Protein AF-A0A922NME7-F1 (afdb_monomer)

Structure (mmCIF, N/CA/C/O backbone):
data_AF-A0A922NME7-F1
#
_entry.id   AF-A0A922NME7-F1
#
loop_
_atom_site.group_PDB
_atom_site.id
_atom_site.type_symbol
_atom_site.label_atom_id
_atom_site.label_alt_id
_atom_site.label_comp_id
_atom_site.label_asym_id
_atom_site.label_entity_id
_atom_site.label_seq_id
_atom_site.pdbx_PDB_ins_code
_atom_site.Cartn_x
_atom_site.Cartn_y
_atom_site.Cartn_z
_atom_site.occupancy
_atom_site.B_iso_or_equiv
_atom_site.auth_seq_id
_atom_site.auth_comp_id
_atom_site.auth_asym_id
_atom_site.auth_atom_id
_atom_site.pdbx_PDB_model_num
ATOM 1 N N . MET A 1 1 ? 38.005 1.933 61.454 1.00 40.16 1 MET A N 1
ATOM 2 C CA . MET A 1 1 ? 37.029 1.776 62.561 1.00 40.16 1 MET A CA 1
ATOM 3 C C . MET A 1 1 ? 35.614 1.881 61.998 1.00 40.16 1 MET A C 1
ATOM 5 O O . MET A 1 1 ? 35.469 2.647 61.063 1.00 40.16 1 MET A O 1
ATOM 9 N N . ALA A 1 2 ? 34.645 1.148 62.576 1.00 47.38 2 ALA A N 1
ATOM 10 C CA . ALA A 1 2 ? 33.169 1.231 62.416 1.00 47.38 2 ALA A CA 1
ATOM 11 C C . ALA A 1 2 ? 32.563 1.194 60.972 1.00 47.38 2 ALA A C 1
ATOM 13 O O . ALA A 1 2 ? 33.069 1.829 60.065 1.00 47.38 2 ALA A O 1
ATOM 14 N N . ARG A 1 3 ? 31.537 0.398 60.600 1.00 42.88 3 ARG A N 1
ATOM 15 C CA . ARG A 1 3 ? 30.215 0.075 61.212 1.00 42.88 3 ARG A CA 1
ATOM 16 C C . ARG A 1 3 ? 29.302 1.329 61.285 1.00 42.88 3 ARG A C 1
ATOM 18 O O . ARG A 1 3 ? 29.765 2.349 61.754 1.00 42.88 3 ARG A O 1
ATOM 25 N N . THR A 1 4 ? 28.021 1.359 60.872 1.00 50.56 4 THR A N 1
ATOM 26 C CA . THR A 1 4 ? 27.056 0.288 60.507 1.00 50.56 4 THR A CA 1
ATOM 27 C C . THR A 1 4 ? 25.735 0.835 59.905 1.00 50.56 4 THR A C 1
ATOM 29 O O . THR A 1 4 ? 25.249 1.850 60.380 1.00 50.56 4 THR A O 1
ATOM 32 N N . LYS A 1 5 ? 25.081 0.015 59.055 1.00 55.97 5 LYS A N 1
ATOM 33 C CA . LYS A 1 5 ? 23.610 -0.209 58.885 1.00 55.97 5 LYS A CA 1
ATOM 34 C C . LYS A 1 5 ? 22.662 0.884 58.297 1.00 55.97 5 LYS A C 1
ATOM 36 O O . LYS A 1 5 ? 22.834 2.067 58.555 1.00 55.97 5 LYS A O 1
ATOM 41 N N . PRO A 1 6 ? 21.597 0.472 57.559 1.00 47.69 6 PRO A N 1
ATOM 42 C CA . PRO A 1 6 ? 20.582 1.362 56.970 1.00 47.69 6 PRO A CA 1
ATOM 43 C C . PRO A 1 6 ? 19.230 1.431 57.727 1.00 47.69 6 PRO A C 1
ATOM 45 O O . PRO A 1 6 ? 18.834 0.464 58.368 1.00 47.69 6 PRO A O 1
ATOM 48 N N . ARG A 1 7 ? 18.486 2.531 57.485 1.00 41.06 7 ARG A N 1
ATOM 49 C CA . ARG A 1 7 ? 17.020 2.774 57.646 1.00 41.06 7 ARG A CA 1
ATOM 50 C C . ARG A 1 7 ? 16.319 2.488 58.994 1.00 41.06 7 ARG A C 1
ATOM 52 O O . ARG A 1 7 ? 16.370 1.387 59.526 1.00 41.06 7 ARG A O 1
ATOM 59 N N . PRO A 1 8 ? 15.396 3.398 59.361 1.00 47.38 8 PRO A N 1
ATOM 60 C CA . PRO A 1 8 ? 14.041 2.979 59.743 1.00 47.38 8 PRO A CA 1
ATOM 61 C C . PRO A 1 8 ? 12.926 3.711 58.964 1.00 47.38 8 PRO A C 1
ATOM 63 O O . PRO A 1 8 ? 13.099 4.831 58.487 1.00 47.38 8 PRO A O 1
ATOM 66 N N . LYS A 1 9 ? 11.747 3.080 58.855 1.00 49.00 9 LYS A N 1
ATOM 67 C CA . LYS A 1 9 ? 10.482 3.763 58.514 1.00 49.00 9 LYS A CA 1
ATOM 68 C C . LYS A 1 9 ? 9.905 4.368 59.795 1.00 49.00 9 LYS A C 1
ATOM 70 O O . LYS A 1 9 ? 9.791 3.644 60.779 1.00 49.00 9 LYS A O 1
ATOM 75 N N . VAL A 1 10 ? 9.461 5.624 59.767 1.00 49.38 10 VAL A N 1
ATOM 76 C CA . VAL A 1 10 ? 8.717 6.220 60.889 1.00 49.38 10 VAL A CA 1
ATOM 77 C C . VAL A 1 10 ? 7.219 6.161 60.606 1.00 49.38 10 VAL A C 1
ATOM 79 O O . VAL A 1 10 ? 6.695 6.874 59.754 1.00 49.38 10 VAL A O 1
ATOM 82 N N . THR A 1 11 ? 6.526 5.299 61.343 1.00 42.66 11 THR A N 1
ATOM 83 C CA . THR A 1 11 ? 5.079 5.374 61.562 1.00 42.66 11 THR A CA 1
ATOM 84 C C . THR A 1 11 ? 4.813 6.307 62.743 1.00 42.66 11 THR A C 1
ATOM 86 O O . THR A 1 11 ? 5.339 6.059 63.825 1.00 42.66 11 THR A O 1
ATOM 89 N N . GLY A 1 12 ? 3.984 7.340 62.579 1.00 37.56 12 GLY A N 1
ATOM 90 C CA . GLY A 1 12 ? 3.642 8.272 63.662 1.00 37.56 12 GLY A CA 1
ATOM 91 C C . GLY A 1 12 ? 2.273 8.918 63.450 1.00 37.56 12 GLY A C 1
ATOM 92 O O . GLY A 1 12 ? 1.962 9.356 62.347 1.00 37.56 12 GLY A O 1
ATOM 93 N N . LYS A 1 13 ? 1.438 8.939 64.498 1.00 38.19 13 LYS A N 1
ATOM 94 C CA . LYS A 1 13 ? 0.031 9.376 64.461 1.00 38.19 13 LYS A CA 1
ATOM 95 C C . LYS A 1 13 ? -0.295 10.239 65.689 1.00 38.19 13 LYS A C 1
ATOM 97 O O . LYS A 1 13 ? -0.488 9.683 66.762 1.00 38.19 13 LYS A O 1
ATOM 102 N N . ALA A 1 14 ? -0.387 11.559 65.511 1.00 33.66 14 ALA A N 1
ATOM 103 C CA . ALA A 1 14 ? -1.029 12.577 66.371 1.00 33.66 14 ALA A CA 1
ATOM 104 C C . ALA A 1 14 ? -0.741 13.969 65.749 1.00 33.66 14 ALA A C 1
ATOM 106 O O . ALA A 1 14 ? 0.285 14.110 65.097 1.00 33.66 14 ALA A O 1
ATOM 107 N N . GLY A 1 15 ? -1.548 15.028 65.877 1.00 33.78 15 GLY A N 1
ATOM 108 C CA . GLY A 1 15 ? -2.831 15.195 66.574 1.00 33.78 15 GLY A CA 1
ATOM 109 C C . GLY A 1 15 ? -2.813 16.393 67.543 1.00 33.78 15 GLY A C 1
ATOM 110 O O . GLY A 1 15 ? -2.042 16.346 68.501 1.00 33.78 15 GLY A O 1
ATOM 111 N N . ARG A 1 16 ? -3.737 17.363 67.345 1.00 32.75 16 ARG A N 1
ATOM 112 C CA . ARG A 1 16 ? -3.881 18.726 67.958 1.00 32.75 16 ARG A CA 1
ATOM 113 C C . ARG A 1 16 ? -3.214 19.845 67.124 1.00 32.75 16 ARG A C 1
ATOM 115 O O . ARG A 1 16 ? -2.122 19.620 66.626 1.00 32.75 16 ARG A O 1
ATOM 122 N N . GLY A 1 17 ? -3.804 21.034 66.924 1.00 29.86 17 GLY A N 1
ATOM 123 C CA . GLY A 1 17 ? -5.124 21.577 67.318 1.00 29.86 17 GLY A CA 1
ATOM 124 C C . GLY A 1 17 ? -5.472 22.866 66.525 1.00 29.86 17 GLY A C 1
ATOM 125 O O . GLY A 1 17 ? -4.619 23.348 65.789 1.00 29.86 17 GLY A O 1
ATOM 126 N N . GLY A 1 18 ? -6.718 23.366 66.625 1.00 33.06 18 GLY A N 1
ATOM 127 C CA . GLY A 1 18 ? -7.234 24.559 65.903 1.00 33.06 18 GLY A CA 1
ATOM 128 C C . GLY A 1 18 ? -6.846 25.910 66.545 1.00 33.06 18 GLY A C 1
ATOM 129 O O . GLY A 1 18 ? -5.778 25.959 67.155 1.00 33.06 18 GLY A O 1
ATOM 130 N N . PRO A 1 19 ? -7.664 26.991 66.487 1.00 43.84 19 PRO A N 1
ATOM 131 C CA . PRO A 1 19 ? -9.121 27.076 66.240 1.00 43.84 19 PRO A CA 1
ATOM 132 C C . PRO A 1 19 ? -9.431 27.832 64.909 1.00 43.84 19 PRO A C 1
ATOM 134 O O . PRO A 1 19 ? -8.537 27.924 64.076 1.00 43.84 19 PRO A O 1
ATOM 137 N N . ASP A 1 20 ? -10.613 28.376 64.571 1.00 32.72 20 ASP A N 1
ATOM 138 C CA . ASP A 1 20 ? -11.989 28.331 65.127 1.00 32.72 20 ASP A CA 1
ATOM 139 C C . ASP A 1 20 ? -13.014 28.296 63.951 1.00 32.72 20 ASP A C 1
ATOM 141 O O . ASP A 1 20 ? -12.647 27.920 62.839 1.00 32.72 20 ASP A O 1
ATOM 145 N N . GLY A 1 21 ? -14.275 28.715 64.156 1.00 34.09 21 GLY A N 1
ATOM 146 C CA . GLY A 1 21 ? -15.257 28.984 63.097 1.00 34.09 21 GLY A CA 1
ATOM 147 C C . GLY A 1 21 ? -16.644 28.389 63.365 1.00 34.09 21 GLY A C 1
ATOM 148 O O . GLY A 1 21 ? -17.045 27.429 62.710 1.00 34.09 21 GLY A O 1
ATOM 149 N N . LYS A 1 22 ? -17.401 28.940 64.323 1.00 35.66 22 LYS A N 1
ATOM 150 C CA . LYS A 1 22 ? -18.755 28.454 64.666 1.00 35.66 22 LYS A CA 1
ATOM 151 C C . LYS A 1 22 ? -19.814 28.800 63.606 1.00 35.66 22 LYS A C 1
ATOM 153 O O . LYS A 1 22 ? -20.097 29.971 63.382 1.00 35.66 22 LYS A O 1
ATOM 158 N N . THR A 1 23 ? -20.527 27.790 63.106 1.00 33.41 23 THR A N 1
ATOM 159 C CA . THR A 1 23 ? -21.944 27.893 62.689 1.00 33.41 23 THR A CA 1
ATOM 160 C C . THR A 1 23 ? -22.711 26.666 63.205 1.00 33.41 23 THR A C 1
ATOM 162 O O . THR A 1 23 ? -22.115 25.621 63.465 1.00 33.41 23 THR A O 1
ATOM 165 N N . VAL A 1 24 ? -24.011 26.821 63.479 1.00 38.44 24 VAL A N 1
ATOM 166 C CA . VAL A 1 24 ? -24.811 25.917 64.336 1.00 38.44 24 VAL A CA 1
ATOM 167 C C . VAL A 1 24 ? -26.095 25.476 63.614 1.00 38.44 24 VAL A C 1
ATOM 169 O O . VAL A 1 24 ? -26.546 26.153 62.696 1.00 38.44 24 VAL A O 1
ATOM 172 N N . THR A 1 25 ? -26.707 24.385 64.102 1.00 33.75 25 THR A N 1
ATOM 173 C CA . THR A 1 25 ? -27.940 23.703 63.631 1.00 33.75 25 THR A CA 1
ATOM 174 C C . THR A 1 25 ? -27.737 22.790 62.407 1.00 33.75 25 THR A C 1
ATOM 176 O O . THR A 1 25 ? -27.075 23.164 61.451 1.00 33.75 25 THR A O 1
ATOM 179 N N . GLY A 1 26 ? -28.246 21.553 62.355 1.00 30.89 26 GLY A N 1
ATOM 180 C CA . GLY A 1 26 ? -28.879 20.703 63.376 1.00 30.89 26 GLY A CA 1
ATOM 181 C C . GLY A 1 26 ? -29.598 19.516 62.705 1.00 30.89 26 GLY A C 1
ATOM 182 O O . GLY A 1 26 ? -30.279 19.735 61.712 1.00 30.89 26 GLY A O 1
ATOM 183 N N . GLY A 1 27 ? -29.467 18.270 63.200 1.00 33.44 27 GLY A N 1
ATOM 184 C CA . GLY A 1 27 ? -30.278 17.141 62.681 1.00 33.44 27 GLY A CA 1
ATOM 185 C C . GLY A 1 27 ? -29.597 15.775 62.477 1.00 33.44 27 GLY A C 1
ATOM 186 O O . GLY A 1 27 ? -29.423 15.310 61.354 1.00 33.44 27 GLY A O 1
ATOM 187 N N . LYS A 1 28 ? -29.298 15.074 63.573 1.00 43.03 28 LYS A N 1
ATOM 188 C CA . LYS A 1 28 ? -29.200 13.599 63.699 1.00 43.03 28 LYS A CA 1
ATOM 189 C C . LYS A 1 28 ? -29.628 13.279 65.145 1.00 43.03 28 LYS A C 1
ATOM 191 O O . LYS A 1 28 ? -29.363 14.136 65.987 1.00 43.03 28 LYS A O 1
ATOM 19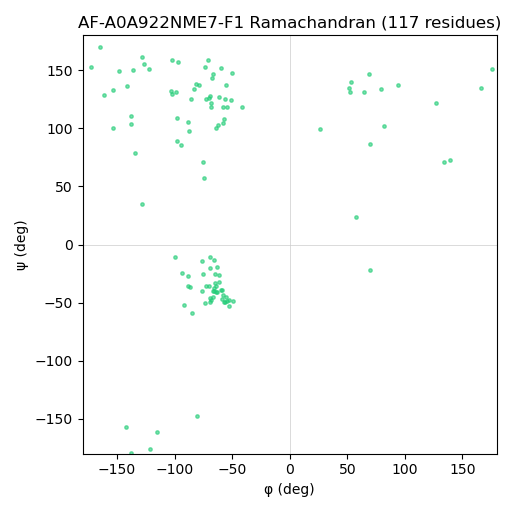6 N N . PRO A 1 29 ? -30.235 12.117 65.478 1.00 45.06 29 PRO A N 1
ATOM 197 C CA . PRO A 1 29 ? -30.079 10.816 64.810 1.00 45.06 29 PRO A CA 1
ATOM 198 C C . PRO A 1 29 ? -31.392 10.017 64.607 1.00 45.06 29 PRO A C 1
ATOM 200 O O . PRO A 1 29 ? -32.457 10.417 65.061 1.00 45.06 29 PRO A O 1
ATOM 203 N N . ALA A 1 30 ? -31.295 8.819 64.015 1.00 44.75 30 ALA A N 1
ATOM 204 C CA . ALA A 1 30 ? -32.258 7.735 64.247 1.00 44.75 30 ALA A CA 1
ATOM 205 C C . ALA A 1 30 ?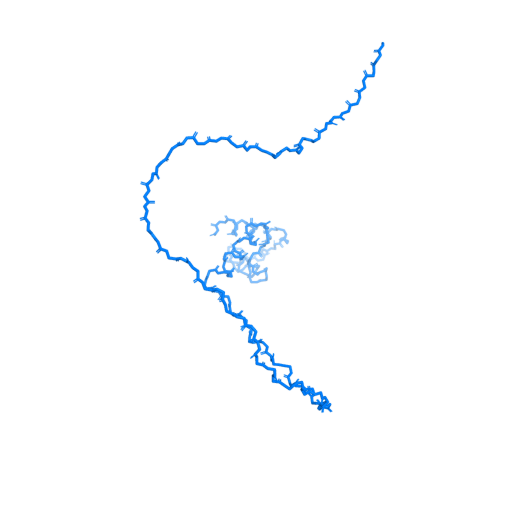 -31.606 6.360 64.006 1.00 44.75 30 ALA A C 1
ATOM 207 O O . ALA A 1 30 ? -31.471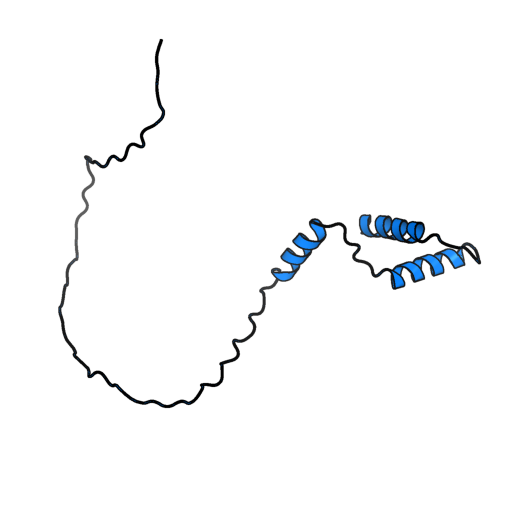 5.908 62.870 1.00 44.75 30 ALA A O 1
ATOM 208 N N . GLN A 1 31 ? -31.208 5.676 65.081 1.00 51.78 31 GLN A N 1
ATOM 209 C CA . GLN A 1 31 ? -31.090 4.217 65.056 1.00 51.78 31 GLN A CA 1
ATOM 210 C C . GLN A 1 31 ? -32.501 3.634 65.203 1.00 51.78 31 GLN A C 1
ATOM 212 O O . GLN A 1 31 ? -33.256 4.087 66.062 1.00 51.78 31 GLN A O 1
ATOM 217 N N . LYS A 1 32 ? -32.853 2.600 64.433 1.00 52.69 32 LYS A N 1
ATOM 218 C CA . LYS A 1 32 ? -33.985 1.731 64.782 1.00 52.69 32 LYS A CA 1
ATOM 219 C C . LYS A 1 32 ? -33.656 0.283 64.444 1.00 52.69 32 LYS A C 1
ATOM 221 O O . LYS A 1 32 ? -33.023 0.002 63.430 1.00 52.69 32 LYS A O 1
ATOM 226 N N . ALA A 1 33 ? -34.002 -0.607 65.364 1.00 44.78 33 ALA A N 1
ATOM 227 C CA . ALA A 1 33 ? -33.485 -1.965 65.412 1.00 44.78 33 ALA A CA 1
ATOM 228 C C . ALA A 1 33 ? -34.415 -2.997 64.752 1.00 44.78 33 ALA A C 1
ATOM 230 O O . ALA A 1 33 ? -35.623 -2.805 64.700 1.00 44.78 33 ALA A O 1
ATOM 231 N N . LEU A 1 34 ? -33.787 -4.107 64.352 1.00 43.78 34 LEU A N 1
ATOM 232 C CA . LEU A 1 34 ? -34.255 -5.500 64.407 1.00 43.78 34 LEU A CA 1
ATOM 233 C C . LEU A 1 34 ? -35.635 -5.921 63.846 1.00 43.78 34 LEU A C 1
ATOM 235 O O . LEU A 1 34 ? -36.694 -5.456 64.240 1.00 43.78 34 LEU A O 1
ATOM 239 N N . ALA A 1 35 ? -35.546 -7.036 63.108 1.00 48.28 35 ALA A N 1
ATOM 240 C CA . ALA A 1 35 ? -36.531 -8.112 62.955 1.00 48.28 35 ALA A CA 1
ATOM 241 C C . ALA A 1 35 ? -37.710 -7.949 61.970 1.00 48.28 35 ALA A C 1
ATOM 243 O O . ALA A 1 35 ? -38.807 -7.528 62.315 1.00 48.28 35 ALA A O 1
ATOM 244 N N . SER A 1 36 ? -37.551 -8.597 60.810 1.00 53.09 36 SER A N 1
ATOM 245 C CA . SER A 1 36 ? -38.613 -9.430 60.226 1.00 53.09 36 SER A CA 1
ATOM 246 C C . SER A 1 36 ? -38.010 -10.730 59.674 1.00 53.09 36 SER A C 1
ATOM 248 O O . SER A 1 36 ? -37.239 -10.730 58.714 1.00 53.09 36 SER A O 1
ATOM 250 N N . LYS A 1 37 ? -38.317 -11.853 60.333 1.00 50.00 37 LYS A N 1
ATOM 251 C CA . LYS A 1 37 ? -37.693 -13.174 60.145 1.00 50.00 37 LYS A CA 1
ATOM 252 C C . LYS A 1 37 ? -38.510 -14.021 59.156 1.00 50.00 37 LYS A C 1
ATOM 254 O O . LYS A 1 37 ? -39.343 -14.819 59.573 1.00 50.00 37 LYS A O 1
ATOM 259 N N . ALA A 1 38 ? -38.273 -13.870 57.852 1.00 52.03 38 ALA A N 1
ATOM 260 C CA . ALA A 1 38 ? -39.015 -14.586 56.804 1.00 52.03 38 ALA A CA 1
ATOM 261 C C . ALA A 1 38 ? -38.274 -15.839 56.280 1.00 52.03 38 ALA A C 1
ATOM 263 O O . ALA A 1 38 ? -37.500 -15.792 55.331 1.00 52.03 38 ALA A O 1
ATOM 264 N N . ARG A 1 39 ? -38.536 -16.968 56.952 1.00 50.09 39 ARG A N 1
ATOM 265 C CA . ARG A 1 39 ? -38.459 -18.374 56.495 1.00 50.09 39 ARG A CA 1
ATOM 266 C C . ARG A 1 39 ? -37.487 -18.739 55.346 1.00 50.09 39 ARG A C 1
ATOM 268 O O . ARG A 1 39 ? -37.830 -18.734 54.168 1.00 50.09 39 ARG A O 1
ATOM 275 N N . ARG A 1 40 ? -36.326 -19.266 55.753 1.00 50.53 40 ARG A N 1
ATOM 276 C CA . ARG A 1 40 ? -35.428 -20.151 54.983 1.00 50.53 40 ARG A CA 1
ATOM 277 C C . ARG A 1 40 ? -36.222 -21.214 54.194 1.00 50.53 40 ARG A C 1
ATOM 279 O O . ARG A 1 40 ? -36.856 -22.063 54.815 1.00 50.53 40 ARG A O 1
ATOM 286 N N . GLN A 1 41 ? -36.125 -21.218 52.862 1.00 49.03 41 GLN A N 1
ATOM 287 C CA . GLN A 1 41 ? -36.481 -22.378 52.031 1.00 49.03 41 GLN A CA 1
ATOM 288 C C . GLN A 1 41 ? -35.207 -23.108 51.588 1.00 49.03 41 GLN A C 1
ATOM 290 O O . GLN A 1 41 ? -34.262 -22.492 51.100 1.00 49.03 41 GLN A O 1
ATOM 295 N N . VAL A 1 42 ? -35.181 -24.425 51.787 1.00 49.12 42 VAL A N 1
ATOM 296 C CA . VAL A 1 42 ? -34.116 -25.342 51.352 1.00 49.12 42 VAL A CA 1
ATOM 297 C C . VAL A 1 42 ? -34.756 -26.401 50.456 1.00 49.12 42 VAL A C 1
ATOM 299 O O . VAL A 1 42 ? -35.912 -26.750 50.663 1.00 49.12 42 VAL A O 1
ATOM 302 N N . ALA A 1 43 ? -33.968 -26.935 49.519 1.00 46.22 43 ALA A N 1
ATOM 303 C CA . ALA A 1 43 ? -34.271 -28.092 48.673 1.00 46.22 43 ALA A CA 1
ATOM 304 C C . ALA A 1 43 ? -35.355 -27.901 47.591 1.00 46.22 43 ALA A C 1
ATOM 306 O O . ALA A 1 43 ? -36.498 -28.318 47.717 1.00 46.22 43 ALA A O 1
ATOM 307 N N . GLY A 1 44 ? -34.903 -27.409 46.434 1.00 44.28 44 GLY A N 1
ATOM 308 C CA . GLY A 1 44 ? -35.529 -27.659 45.135 1.00 44.28 44 GLY A CA 1
ATOM 309 C C . GLY A 1 44 ? -34.452 -28.021 44.112 1.00 44.28 44 GLY A C 1
ATOM 310 O O . GLY A 1 44 ? -34.016 -27.163 43.348 1.00 44.28 44 GLY A O 1
ATOM 311 N N . LYS A 1 45 ? -33.961 -29.271 44.122 1.00 53.91 45 LYS A N 1
ATOM 312 C CA . LYS A 1 45 ? -32.888 -29.743 43.220 1.00 53.91 45 LYS A CA 1
ATOM 313 C C . LYS A 1 45 ? -33.427 -29.964 41.799 1.00 53.91 45 LYS A C 1
ATOM 315 O O . LYS A 1 45 ? -33.547 -31.090 41.333 1.00 53.91 45 LYS A O 1
ATOM 320 N N . SER A 1 46 ? -33.739 -28.874 41.101 1.00 49.50 46 SER A N 1
ATOM 321 C CA . SER A 1 46 ? -34.051 -28.890 39.671 1.00 49.50 46 SER A CA 1
ATOM 322 C C . SER A 1 46 ? -32.763 -28.748 38.865 1.00 49.50 46 SER A C 1
ATOM 324 O O . SER A 1 46 ? -32.262 -27.645 38.645 1.00 49.50 46 SER A O 1
ATOM 326 N N . THR A 1 47 ? -32.213 -29.870 38.400 1.00 55.84 47 THR A N 1
ATOM 327 C CA . THR A 1 47 ? -31.103 -29.899 37.435 1.00 55.84 47 THR A CA 1
ATOM 328 C C . THR A 1 47 ? -31.582 -29.547 36.026 1.00 55.84 47 THR A C 1
ATOM 330 O O . THR A 1 47 ? -31.385 -30.302 35.076 1.00 55.84 47 THR A O 1
ATOM 333 N N . ARG A 1 48 ? -32.194 -28.371 35.861 1.00 56.69 48 ARG A N 1
ATOM 334 C CA . ARG A 1 48 ? -32.309 -27.731 34.551 1.00 56.69 48 ARG A CA 1
ATOM 335 C C . ARG A 1 48 ? -31.064 -26.876 34.369 1.00 56.69 48 ARG A C 1
ATOM 337 O O . ARG A 1 48 ? -30.944 -25.821 34.987 1.00 56.69 48 ARG A O 1
ATOM 344 N N . LYS A 1 49 ? -30.126 -27.335 33.530 1.00 61.28 49 LYS A N 1
ATOM 345 C CA . LYS A 1 49 ? -29.065 -26.461 33.010 1.00 61.28 49 LYS A CA 1
ATOM 346 C C . LYS A 1 49 ? -29.772 -25.312 32.295 1.00 61.28 49 LYS A C 1
ATOM 348 O O . LYS A 1 49 ? -30.327 -25.519 31.219 1.00 61.28 49 LYS A O 1
ATOM 353 N N . ALA A 1 50 ? -29.805 -24.135 32.916 1.00 66.12 50 ALA A N 1
ATOM 354 C CA . ALA A 1 50 ? -30.330 -22.947 32.264 1.00 66.12 50 ALA A CA 1
ATOM 355 C C . ALA A 1 50 ? -29.559 -22.746 30.947 1.00 66.12 50 ALA A C 1
ATOM 357 O O . ALA A 1 50 ? -28.333 -22.918 30.951 1.00 66.12 50 ALA A O 1
ATOM 358 N N . PRO A 1 51 ? -30.229 -22.411 29.829 1.00 65.06 51 PRO A N 1
ATOM 359 C CA . PRO A 1 51 ? -29.520 -22.089 28.601 1.00 65.06 51 PRO A CA 1
ATOM 360 C C . PRO A 1 51 ? -28.545 -20.955 28.912 1.00 65.06 51 PRO A C 1
ATOM 362 O O . PRO A 1 51 ? -28.939 -19.927 29.469 1.00 65.06 51 PRO A O 1
ATOM 365 N N . VAL A 1 52 ? -27.260 -21.161 28.610 1.00 68.56 52 VAL A N 1
ATOM 366 C CA . VAL A 1 52 ? -26.221 -20.162 28.875 1.00 68.56 52 VAL A CA 1
ATOM 367 C C . VAL A 1 52 ? -26.560 -18.934 28.043 1.00 68.56 52 VAL A C 1
ATOM 369 O O . VAL A 1 52 ? -26.364 -18.930 26.829 1.00 68.56 52 VAL A O 1
ATOM 372 N N . ALA A 1 53 ? -27.112 -17.910 28.696 1.00 71.69 53 ALA A N 1
ATOM 373 C CA . ALA A 1 53 ? -27.565 -16.700 28.035 1.00 71.69 53 ALA A CA 1
ATOM 374 C C . ALA A 1 53 ? -26.389 -16.080 27.275 1.00 71.69 53 ALA A C 1
ATOM 376 O O . ALA A 1 53 ? -25.441 -15.566 27.879 1.00 71.69 53 ALA A O 1
ATOM 377 N N . VAL A 1 54 ? -26.436 -16.168 25.942 1.00 75.12 54 VAL A N 1
ATOM 378 C CA . VAL A 1 54 ? -25.363 -15.704 25.063 1.00 75.12 54 VAL A CA 1
ATOM 379 C C . VAL A 1 54 ? -25.246 -14.194 25.234 1.00 75.12 54 VAL A C 1
ATOM 381 O O . VAL A 1 54 ? -26.053 -13.425 24.708 1.00 75.12 54 VAL A O 1
ATOM 384 N N . LYS A 1 55 ? -24.255 -13.760 26.022 1.00 80.62 55 LYS A N 1
ATOM 385 C CA . LYS A 1 55 ? -24.018 -12.342 26.311 1.00 80.62 55 LYS A CA 1
ATOM 386 C C . LYS A 1 55 ? -23.873 -11.597 24.985 1.00 80.62 55 LYS A C 1
ATOM 388 O O . LYS A 1 55 ? -22.961 -11.890 24.210 1.00 80.62 55 LYS A O 1
ATOM 393 N N . LYS A 1 56 ? -24.771 -10.636 24.724 1.00 83.94 56 LYS A N 1
ATOM 394 C CA . LYS A 1 56 ? -24.750 -9.817 23.501 1.00 83.94 56 LYS A CA 1
ATOM 395 C C . LYS A 1 56 ? -23.343 -9.239 23.311 1.00 83.94 56 LYS A C 1
ATOM 397 O O . LYS A 1 56 ? -22.825 -8.573 24.208 1.00 83.94 56 LYS A O 1
ATOM 402 N N . LYS A 1 57 ? -22.724 -9.493 22.151 1.00 89.00 57 LYS A N 1
ATOM 403 C CA . LYS A 1 57 ? -21.385 -8.977 21.825 1.00 89.00 57 LYS A CA 1
ATOM 404 C C . LYS A 1 57 ? -21.407 -7.447 21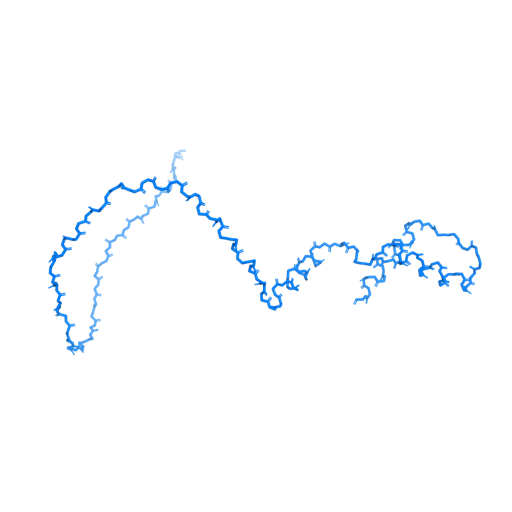.918 1.00 89.00 57 LYS A C 1
ATOM 406 O O . LYS A 1 57 ? -22.160 -6.792 21.197 1.00 89.00 57 LYS A O 1
ATOM 411 N N . ARG A 1 58 ? -20.604 -6.872 22.820 1.00 90.94 58 ARG A N 1
ATOM 412 C CA . ARG A 1 58 ? -20.549 -5.417 23.027 1.00 90.94 58 ARG A CA 1
ATOM 413 C C . ARG A 1 58 ? -19.929 -4.749 21.799 1.00 90.94 58 ARG A C 1
ATOM 415 O O . ARG A 1 58 ? -18.763 -4.994 21.499 1.00 90.94 58 ARG A O 1
ATOM 422 N N . LYS A 1 59 ? -20.685 -3.879 21.124 1.00 95.06 59 LYS A N 1
ATOM 423 C CA . LYS A 1 59 ? -20.161 -3.025 20.047 1.00 95.06 59 LYS A CA 1
ATOM 424 C C . LYS A 1 59 ? -19.178 -1.996 20.627 1.00 95.06 59 LYS A C 1
ATOM 426 O O . LYS A 1 59 ? -19.380 -1.501 21.737 1.00 95.06 59 LYS A O 1
ATOM 431 N N . PHE A 1 60 ? -18.111 -1.684 19.895 1.00 95.75 60 PHE A N 1
ATOM 432 C CA . PHE A 1 60 ? -17.225 -0.568 20.238 1.00 95.75 60 PHE A CA 1
ATOM 433 C C . PHE A 1 60 ? -17.912 0.771 19.919 1.00 95.75 60 PHE A C 1
ATOM 435 O O . PHE A 1 60 ? -18.763 0.831 19.034 1.00 95.75 60 PHE A O 1
ATOM 442 N N . LYS A 1 61 ? -17.547 1.842 20.637 1.00 96.56 61 LYS A N 1
ATOM 443 C CA . LYS A 1 61 ? -17.969 3.206 20.278 1.00 96.56 61 LYS A CA 1
ATOM 444 C C . LYS A 1 61 ? -17.230 3.658 19.008 1.00 96.56 61 LYS A C 1
ATOM 446 O O . LYS A 1 61 ? -16.151 3.136 18.708 1.00 96.56 61 LYS A O 1
ATOM 451 N N . ALA A 1 62 ? -17.774 4.651 18.303 1.00 97.25 62 ALA A N 1
ATOM 452 C CA . ALA A 1 62 ? -17.074 5.320 17.203 1.00 97.25 62 ALA A CA 1
ATOM 453 C C . ALA A 1 62 ? -15.661 5.773 17.636 1.00 97.25 62 ALA A C 1
ATOM 455 O O . ALA A 1 62 ? -15.411 6.014 18.820 1.00 97.25 62 ALA A O 1
ATOM 456 N N . GLY A 1 63 ? -14.704 5.777 16.704 1.00 97.25 63 GLY A N 1
ATOM 457 C CA . GLY A 1 63 ? -13.287 6.077 16.968 1.00 97.25 63 GLY A CA 1
ATOM 458 C C . GLY A 1 63 ? -12.508 5.029 17.788 1.00 97.25 63 GLY A C 1
ATOM 459 O O . GLY A 1 63 ? -11.294 4.943 17.661 1.00 97.25 63 GLY A O 1
ATOM 460 N N . THR A 1 64 ? -13.158 4.162 18.578 1.00 97.62 64 THR A N 1
ATOM 461 C CA . THR A 1 64 ? -12.474 3.197 19.480 1.00 97.62 64 THR A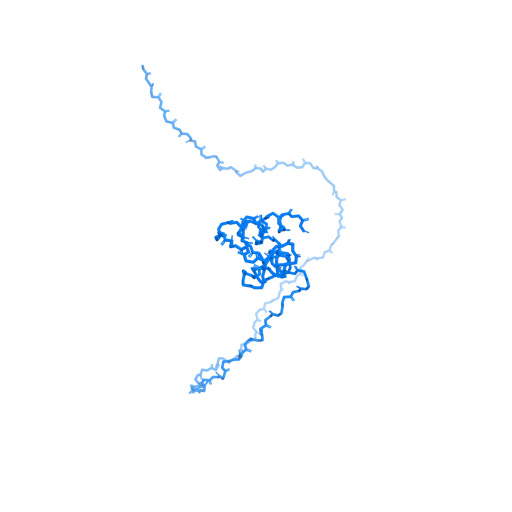 CA 1
ATOM 462 C C . THR A 1 64 ? -11.723 2.076 18.738 1.00 97.62 64 THR A C 1
ATOM 464 O O . THR A 1 64 ? -10.861 1.401 19.314 1.00 97.62 64 THR A O 1
ATOM 467 N N . VAL A 1 65 ? -12.078 1.833 17.475 1.00 97.50 65 VAL A N 1
ATOM 468 C CA . VAL A 1 65 ? -11.372 0.899 16.583 1.00 97.50 65 VAL A CA 1
ATOM 469 C C . VAL A 1 65 ? -10.293 1.651 15.797 1.00 97.50 65 VAL A C 1
ATOM 471 O O . VAL A 1 65 ? -9.124 1.316 15.948 1.00 97.50 65 VAL A O 1
ATOM 474 N N . ALA A 1 66 ? -10.645 2.759 15.133 1.00 97.88 66 ALA A N 1
ATOM 475 C CA . ALA A 1 66 ? -9.700 3.605 14.395 1.00 97.88 66 ALA A CA 1
ATOM 476 C C . ALA A 1 66 ? -8.488 4.059 15.237 1.00 97.88 66 ALA A C 1
ATOM 478 O O . ALA A 1 66 ? -7.348 3.863 14.835 1.00 97.88 66 ALA A O 1
ATOM 479 N N . LEU A 1 67 ? -8.690 4.560 16.464 1.00 98.06 67 LEU A N 1
ATOM 480 C CA . LEU A 1 67 ? -7.589 4.950 17.366 1.00 98.06 67 LEU A CA 1
ATOM 481 C C . LEU A 1 67 ? -6.681 3.778 17.779 1.00 98.06 67 LEU A C 1
ATOM 483 O O . LEU A 1 67 ? -5.567 3.996 18.252 1.00 98.06 67 LEU A O 1
ATOM 487 N N . ARG A 1 68 ? -7.151 2.534 17.651 1.00 97.06 68 ARG A N 1
ATOM 488 C CA . ARG A 1 68 ? -6.366 1.322 17.922 1.00 97.06 68 ARG A CA 1
ATOM 489 C C . ARG A 1 68 ? -5.568 0.893 16.698 1.00 97.06 68 ARG A C 1
ATOM 491 O O . ARG A 1 68 ? -4.443 0.436 16.861 1.00 97.06 68 ARG A O 1
ATOM 498 N N . GLU A 1 69 ? -6.147 1.056 15.513 1.00 96.75 69 GLU A N 1
ATOM 499 C CA . GLU A 1 69 ? -5.517 0.795 14.217 1.00 96.75 69 GLU A CA 1
ATOM 500 C C . GLU A 1 69 ? -4.423 1.825 13.923 1.00 96.75 69 GLU A C 1
ATOM 502 O O . GLU A 1 69 ? -3.294 1.427 13.668 1.00 96.75 69 GLU A O 1
ATOM 507 N N . ILE A 1 70 ? -4.684 3.122 14.128 1.00 97.00 70 ILE A N 1
ATOM 508 C CA . ILE A 1 70 ? -3.666 4.190 14.069 1.00 97.00 70 ILE A CA 1
ATOM 509 C C . ILE A 1 70 ? -2.481 3.840 14.984 1.00 97.00 70 ILE A C 1
ATOM 511 O O . ILE A 1 70 ? -1.345 3.732 14.531 1.00 97.00 70 ILE A O 1
ATOM 515 N N . LYS A 1 71 ? -2.751 3.531 16.261 1.00 97.25 71 LYS A N 1
ATOM 516 C CA . LYS A 1 71 ? -1.721 3.100 17.225 1.00 97.25 71 LYS A CA 1
ATOM 517 C C . LYS A 1 71 ? -1.081 1.747 16.904 1.00 97.25 71 LYS A C 1
ATOM 519 O O . LYS A 1 71 ? -0.120 1.384 17.579 1.00 97.25 71 LYS A O 1
ATOM 524 N N . ARG A 1 72 ? -1.627 0.940 15.993 1.00 95.88 72 ARG A N 1
ATOM 525 C CA . ARG A 1 72 ? -0.992 -0.297 15.516 1.00 95.88 72 ARG A CA 1
ATOM 526 C C . ARG A 1 72 ? -0.030 0.054 14.389 1.00 95.88 72 ARG A C 1
ATOM 528 O O . ARG A 1 72 ? 1.159 -0.198 14.545 1.00 95.88 72 ARG A O 1
ATOM 535 N N . TYR A 1 73 ? -0.535 0.667 13.323 1.00 95.62 73 TYR A N 1
ATOM 536 C CA . TYR A 1 73 ? 0.244 0.948 12.121 1.00 95.62 73 TYR A CA 1
ATOM 537 C C . TYR A 1 73 ? 1.391 1.930 12.393 1.00 95.62 73 TYR A C 1
ATOM 539 O O . TYR A 1 73 ? 2.493 1.691 11.930 1.00 95.62 73 TYR A O 1
ATOM 547 N N . GLN A 1 74 ? 1.212 2.921 13.276 1.00 95.75 74 GLN A N 1
ATOM 548 C CA . GLN A 1 74 ? 2.297 3.826 13.702 1.00 95.75 74 GLN A CA 1
ATOM 549 C C . GLN A 1 74 ? 3.390 3.176 14.576 1.00 95.75 74 GLN A C 1
ATOM 551 O O . GLN A 1 74 ? 4.397 3.818 14.860 1.00 95.75 74 GLN A O 1
ATOM 556 N N . ARG A 1 75 ? 3.197 1.945 15.072 1.00 96.31 75 ARG A N 1
ATOM 557 C CA . ARG A 1 75 ? 4.211 1.217 15.868 1.00 96.31 75 ARG A CA 1
ATOM 558 C C . ARG A 1 75 ? 4.999 0.191 15.057 1.00 96.31 75 ARG A C 1
ATOM 560 O O . ARG A 1 75 ? 5.961 -0.361 15.583 1.00 96.31 75 ARG A O 1
ATOM 567 N N . GLY A 1 76 ? 4.569 -0.099 13.835 1.00 92.25 76 GLY A N 1
ATOM 568 C CA . GLY A 1 76 ? 5.255 -0.998 12.916 1.00 92.25 76 GLY A CA 1
ATOM 569 C C . GLY A 1 76 ? 5.615 -0.283 11.620 1.00 92.25 76 GLY A C 1
ATOM 570 O O . GLY A 1 76 ? 5.369 0.905 11.459 1.00 92.25 76 GLY A O 1
ATOM 571 N N . PHE A 1 77 ? 6.174 -1.046 10.692 1.00 91.56 77 PHE A N 1
ATOM 572 C CA . PHE A 1 77 ? 6.431 -0.644 9.308 1.00 91.56 77 PHE A CA 1
ATOM 573 C C . PHE A 1 77 ? 5.851 -1.705 8.351 1.00 91.56 77 PHE A C 1
ATOM 575 O O . PHE A 1 77 ? 6.434 -2.046 7.327 1.00 91.56 77 PHE A O 1
ATOM 582 N N . GLU A 1 78 ? 4.718 -2.309 8.737 1.00 94.31 78 GLU A N 1
ATOM 583 C CA . GLU A 1 78 ? 4.035 -3.298 7.900 1.00 94.31 78 GLU A CA 1
ATOM 584 C C . GLU A 1 78 ? 3.404 -2.607 6.686 1.00 94.31 78 GLU A C 1
ATOM 586 O O . GLU A 1 78 ? 2.646 -1.652 6.840 1.00 94.31 78 GLU A O 1
ATOM 591 N N . LEU A 1 79 ? 3.722 -3.096 5.485 1.00 95.19 79 LEU A N 1
ATOM 592 C CA . LEU A 1 79 ? 3.191 -2.544 4.241 1.00 95.19 79 LEU A CA 1
ATOM 593 C C . LEU A 1 79 ? 1.695 -2.845 4.116 1.00 95.19 79 LEU A C 1
ATOM 595 O O . LEU A 1 79 ? 1.258 -3.995 4.240 1.00 95.19 79 LEU A O 1
ATOM 599 N N . LEU A 1 80 ? 0.920 -1.796 3.870 1.00 95.94 80 LEU A N 1
ATOM 600 C CA . LEU A 1 80 ? -0.536 -1.782 3.886 1.00 95.94 80 LEU A CA 1
ATOM 601 C C . LEU A 1 80 ? -1.126 -2.144 2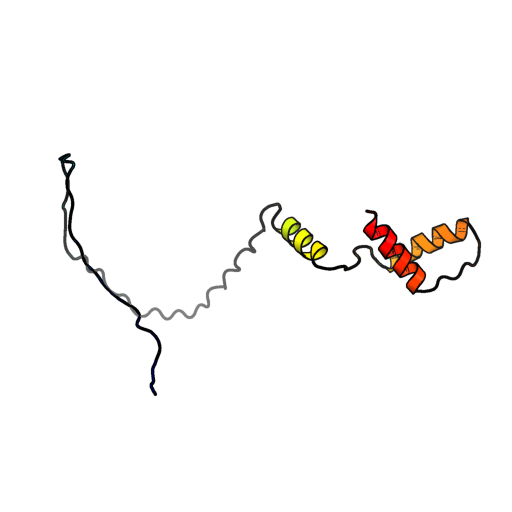.516 1.00 95.94 80 LEU A C 1
ATOM 603 O O . LEU A 1 80 ? -2.229 -2.698 2.447 1.00 95.94 80 LEU A O 1
ATOM 607 N N . LEU A 1 81 ? -0.405 -1.890 1.415 1.00 96.25 81 LEU A N 1
ATOM 608 C CA . LEU A 1 81 ? -0.856 -2.257 0.073 1.00 96.25 81 LEU A CA 1
ATOM 609 C C . LEU A 1 81 ? -0.577 -3.736 -0.233 1.00 96.25 81 LEU A C 1
ATOM 611 O O . LEU A 1 81 ? 0.479 -4.312 0.046 1.00 96.25 81 LEU A O 1
ATOM 615 N N . ARG A 1 82 ? -1.552 -4.388 -0.873 1.00 97.56 82 ARG A N 1
ATOM 616 C CA . ARG A 1 82 ? -1.464 -5.813 -1.218 1.00 97.56 82 ARG A CA 1
ATOM 617 C C . ARG A 1 82 ? -0.399 -6.027 -2.304 1.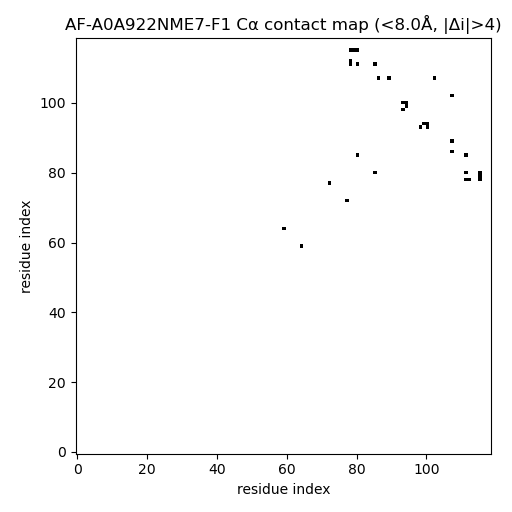00 97.56 82 ARG A C 1
ATOM 619 O O . ARG A 1 82 ? -0.543 -5.531 -3.421 1.00 97.56 82 ARG A O 1
ATOM 626 N N . LYS A 1 83 ? 0.608 -6.857 -1.999 1.00 96.31 83 LYS A N 1
ATOM 627 C CA . LYS A 1 83 ? 1.777 -7.137 -2.859 1.00 96.31 83 LYS A CA 1
ATOM 628 C C . LYS A 1 83 ? 1.444 -7.489 -4.316 1.00 96.31 83 LYS A C 1
ATOM 630 O O . LYS A 1 83 ? 2.044 -6.932 -5.230 1.00 96.31 83 LYS A O 1
ATOM 635 N N . LEU A 1 84 ? 0.502 -8.409 -4.551 1.00 96.62 84 LEU A N 1
ATOM 636 C CA . LEU A 1 84 ? 0.192 -8.881 -5.908 1.00 96.62 84 LEU A CA 1
ATOM 637 C C . LEU A 1 84 ? -0.500 -7.806 -6.780 1.00 96.62 84 LEU A C 1
ATOM 639 O O . LEU A 1 84 ? -0.017 -7.586 -7.888 1.00 96.62 84 LEU A O 1
ATOM 643 N N . PRO A 1 85 ? -1.564 -7.108 -6.326 1.00 97.81 85 PRO A N 1
ATOM 644 C CA . PRO A 1 85 ? -2.105 -5.949 -7.041 1.00 97.81 85 PRO A CA 1
ATOM 645 C C . PRO A 1 85 ? -1.063 -4.864 -7.335 1.00 97.81 85 PRO A C 1
ATOM 647 O O . PRO A 1 85 ? -0.936 -4.465 -8.488 1.00 97.81 85 PRO A O 1
ATOM 650 N N . PHE A 1 86 ? -0.262 -4.457 -6.342 1.00 98.12 86 PHE A N 1
ATOM 651 C CA . PHE A 1 86 ? 0.781 -3.442 -6.538 1.00 98.12 86 PHE A CA 1
ATOM 652 C C . PHE A 1 86 ? 1.803 -3.872 -7.604 1.00 98.12 86 PHE A C 1
ATOM 654 O O . PHE A 1 86 ? 2.077 -3.139 -8.552 1.00 98.12 86 PHE A O 1
ATOM 661 N N . SER A 1 87 ? 2.286 -5.118 -7.529 1.00 97.12 87 SER A N 1
ATOM 662 C CA . SER A 1 87 ? 3.202 -5.676 -8.530 1.00 97.12 87 SER A CA 1
ATOM 663 C C . SER A 1 87 ? 2.612 -5.739 -9.944 1.00 97.12 87 SER A C 1
ATOM 665 O O . SER A 1 87 ? 3.399 -5.776 -10.891 1.00 97.12 87 SER A O 1
ATOM 667 N N . ARG A 1 88 ? 1.286 -5.823 -10.113 1.00 96.94 88 ARG A N 1
ATOM 668 C CA . ARG A 1 88 ? 0.649 -5.785 -11.439 1.00 96.94 88 ARG A CA 1
ATOM 669 C C . ARG A 1 88 ? 0.686 -4.370 -12.006 1.00 96.94 88 ARG A C 1
ATOM 671 O O . ARG A 1 88 ? 1.216 -4.204 -13.096 1.00 96.94 88 ARG A O 1
ATOM 678 N N . VAL A 1 89 ? 0.257 -3.376 -11.225 1.00 96.88 89 VAL A N 1
ATOM 679 C CA . VAL A 1 89 ? 0.252 -1.957 -11.629 1.00 96.88 89 VAL A CA 1
ATOM 680 C C . VAL A 1 89 ? 1.657 -1.473 -12.008 1.00 96.88 89 VAL A C 1
ATOM 682 O O . VAL A 1 89 ? 1.829 -0.859 -13.054 1.00 96.88 89 VAL A O 1
ATOM 685 N N . VAL A 1 90 ? 2.692 -1.822 -11.229 1.00 96.62 90 VAL A N 1
ATOM 686 C CA . VAL A 1 90 ? 4.092 -1.474 -11.561 1.00 96.62 90 VAL A CA 1
ATOM 687 C C . VAL A 1 90 ? 4.523 -2.042 -12.921 1.00 96.62 90 VAL A C 1
ATOM 689 O O . VAL A 1 90 ? 5.231 -1.378 -13.676 1.00 96.62 90 VAL A O 1
ATOM 692 N N . ARG A 1 91 ? 4.106 -3.271 -13.253 1.00 95.62 91 ARG A N 1
ATOM 693 C CA . ARG A 1 91 ? 4.467 -3.935 -14.517 1.00 95.62 91 ARG A CA 1
ATOM 694 C C . ARG A 1 91 ? 3.678 -3.384 -15.701 1.00 95.62 91 ARG A C 1
ATOM 696 O O . ARG A 1 91 ? 4.268 -3.186 -16.754 1.00 95.62 91 ARG A O 1
ATOM 703 N N . GLU A 1 92 ? 2.394 -3.110 -15.502 1.00 95.56 92 GLU A N 1
ATOM 704 C CA . GLU A 1 92 ? 1.510 -2.457 -16.471 1.00 95.56 92 GLU A CA 1
ATOM 705 C C . GLU A 1 92 ? 2.070 -1.086 -16.879 1.00 95.56 92 GLU A C 1
ATOM 707 O O . GLU A 1 92 ? 2.286 -0.835 -18.062 1.00 95.56 92 GLU A O 1
ATOM 712 N N . PHE A 1 93 ? 2.440 -0.247 -15.905 1.00 95.25 93 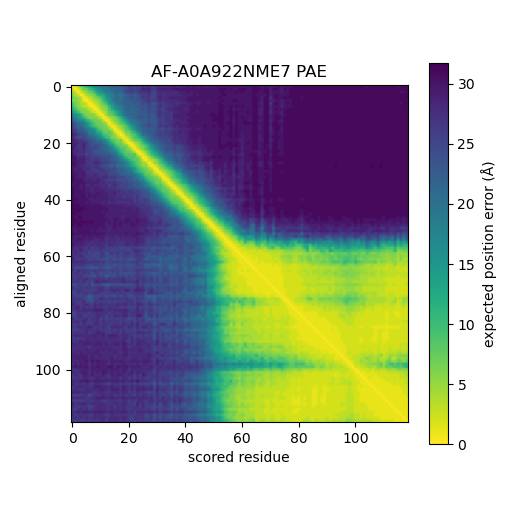PHE A N 1
ATOM 713 C CA . PHE A 1 93 ? 3.044 1.062 -16.173 1.00 95.25 93 PHE A CA 1
ATOM 714 C C . PHE A 1 93 ? 4.396 0.945 -16.898 1.00 95.25 93 PHE A C 1
ATOM 716 O O . PHE A 1 93 ? 4.682 1.689 -17.832 1.00 95.25 93 PHE A O 1
ATOM 723 N N . ALA A 1 94 ? 5.231 -0.022 -16.507 1.00 95.81 94 ALA A N 1
ATOM 724 C CA . ALA A 1 94 ? 6.536 -0.237 -17.132 1.00 95.81 94 ALA A CA 1
ATOM 725 C C . ALA A 1 94 ? 6.441 -0.690 -18.599 1.00 95.81 94 ALA A C 1
ATOM 727 O O . ALA A 1 94 ? 7.245 -0.251 -19.423 1.00 95.81 94 ALA A O 1
ATOM 728 N N . GLN A 1 95 ? 5.449 -1.524 -18.931 1.00 94.19 95 GLN A N 1
ATOM 729 C CA . GLN A 1 95 ? 5.211 -2.010 -20.294 1.00 94.19 95 GLN A CA 1
ATOM 730 C C . GLN A 1 95 ? 4.901 -0.877 -21.282 1.00 94.19 95 GLN A C 1
ATOM 732 O O . GLN A 1 95 ? 5.317 -0.968 -22.434 1.00 94.19 95 GLN A O 1
ATOM 737 N N . VAL A 1 96 ? 4.249 0.204 -20.833 1.00 95.56 96 VAL A N 1
ATOM 738 C CA . VAL A 1 96 ? 3.979 1.398 -21.660 1.00 95.56 96 VAL A CA 1
ATOM 739 C C . VAL A 1 96 ? 5.272 2.114 -22.072 1.00 95.56 96 VAL A C 1
ATOM 741 O O . VAL A 1 96 ? 5.349 2.665 -23.166 1.00 95.56 96 VAL A O 1
ATOM 744 N N . HIS A 1 97 ? 6.303 2.095 -21.222 1.00 93.25 97 HIS A N 1
ATOM 745 C CA . HIS A 1 97 ? 7.571 2.778 -21.492 1.00 93.25 97 HIS A CA 1
ATOM 746 C C . HIS A 1 97 ? 8.580 1.917 -22.256 1.00 93.25 97 HIS A C 1
ATOM 748 O O . HIS A 1 97 ? 9.350 2.447 -23.058 1.00 93.25 97 HIS A O 1
ATOM 754 N N . LYS A 1 98 ? 8.617 0.603 -21.999 1.00 93.50 98 LYS A N 1
ATOM 755 C CA . LYS A 1 98 ? 9.492 -0.342 -22.705 1.00 93.50 98 LYS A CA 1
ATOM 756 C C . LYS A 1 98 ? 8.994 -1.778 -22.532 1.00 93.50 98 LYS A C 1
ATOM 758 O O . LYS A 1 98 ? 8.819 -2.260 -21.412 1.00 93.50 98 LYS A O 1
ATOM 763 N N . ALA A 1 99 ? 8.849 -2.479 -23.655 1.00 90.69 99 ALA A N 1
ATOM 764 C CA . ALA A 1 99 ? 8.520 -3.899 -23.681 1.00 90.69 99 ALA A CA 1
ATOM 765 C C . ALA A 1 99 ? 9.580 -4.758 -22.956 1.00 90.69 99 ALA A C 1
ATOM 767 O O . ALA A 1 99 ? 10.758 -4.404 -22.879 1.00 90.69 99 ALA A O 1
ATOM 768 N N . ASP A 1 100 ? 9.136 -5.894 -22.418 1.00 87.81 100 ASP A N 1
ATOM 769 C CA . ASP A 1 100 ? 9.968 -6.961 -21.841 1.00 87.81 100 ASP A CA 1
ATOM 770 C C . ASP A 1 100 ? 10.913 -6.572 -20.683 1.00 87.81 100 ASP A C 1
ATOM 772 O O . ASP A 1 100 ? 11.876 -7.283 -20.377 1.00 87.81 100 ASP A O 1
ATOM 776 N N . ILE A 1 101 ? 10.614 -5.489 -19.947 1.00 94.25 101 ILE A N 1
ATOM 777 C CA . ILE A 1 101 ? 11.316 -5.185 -18.689 1.00 94.25 101 ILE A CA 1
ATOM 778 C C . ILE A 1 101 ? 11.103 -6.310 -17.663 1.00 94.25 101 ILE A C 1
ATOM 780 O O . ILE A 1 101 ? 9.982 -6.648 -17.266 1.00 94.25 101 ILE A O 1
ATOM 784 N N . ARG A 1 102 ? 12.216 -6.827 -17.133 1.00 94.50 102 ARG A N 1
ATOM 785 C CA . ARG A 1 102 ? 12.239 -7.747 -15.991 1.00 94.50 102 ARG A CA 1
ATOM 786 C C . ARG A 1 102 ? 12.555 -6.986 -14.706 1.00 94.50 102 ARG A C 1
ATOM 788 O O . ARG A 1 102 ? 13.530 -6.249 -14.633 1.00 94.50 102 ARG A O 1
ATOM 795 N N . PHE A 1 103 ? 11.751 -7.225 -13.673 1.00 95.81 103 PHE A N 1
ATOM 796 C CA . PHE A 1 103 ? 11.926 -6.642 -12.343 1.00 95.81 103 PHE A CA 1
ATOM 797 C C . PHE A 1 103 ? 12.530 -7.645 -11.362 1.00 95.81 103 PHE A C 1
ATOM 799 O O . PHE A 1 103 ? 12.018 -8.760 -11.220 1.00 95.81 103 PHE A O 1
ATOM 806 N N . GLN A 1 104 ? 13.552 -7.210 -10.625 1.00 97.62 104 GLN A N 1
ATOM 807 C CA . GLN A 1 104 ? 14.005 -7.870 -9.403 1.00 97.62 104 GLN A CA 1
ATOM 808 C C . GLN A 1 104 ? 12.931 -7.748 -8.310 1.00 97.62 104 GLN A C 1
ATOM 810 O O . GLN A 1 104 ? 12.229 -6.740 -8.231 1.00 97.62 104 GLN A O 1
ATOM 815 N N . ARG A 1 105 ? 12.813 -8.759 -7.438 1.00 95.56 105 ARG A N 1
ATOM 816 C CA . ARG A 1 105 ? 11.824 -8.758 -6.346 1.00 95.56 105 ARG A CA 1
ATOM 817 C C . ARG A 1 105 ? 11.966 -7.528 -5.437 1.00 95.56 105 ARG A C 1
ATOM 819 O O . ARG A 1 105 ? 10.983 -6.825 -5.225 1.00 95.56 105 ARG A O 1
ATOM 826 N N . SER A 1 106 ? 13.185 -7.244 -4.977 1.00 97.25 106 SER A N 1
ATOM 827 C CA . SER A 1 106 ? 13.464 -6.110 -4.089 1.00 97.25 106 SER A CA 1
ATOM 828 C C . SER A 1 106 ? 13.213 -4.749 -4.745 1.00 97.25 106 SER 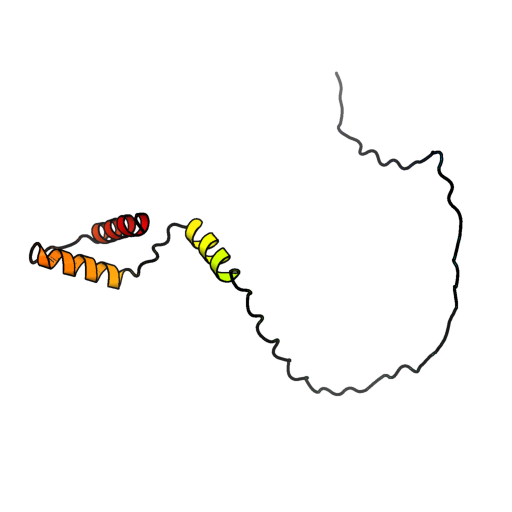A C 1
ATOM 830 O O . SER A 1 106 ? 12.894 -3.802 -4.042 1.00 97.25 106 SER A O 1
ATOM 832 N N . ALA A 1 107 ? 13.285 -4.638 -6.078 1.00 97.50 107 ALA A N 1
ATOM 833 C CA . ALA A 1 107 ? 12.938 -3.397 -6.773 1.00 97.50 107 ALA A CA 1
ATOM 834 C C . ALA A 1 107 ? 11.437 -3.082 -6.652 1.00 97.50 107 ALA A C 1
ATOM 836 O O . ALA A 1 107 ? 11.065 -1.937 -6.425 1.00 97.50 107 ALA A O 1
ATOM 837 N N . ILE A 1 108 ? 10.569 -4.098 -6.739 1.00 96.81 108 ILE A N 1
ATOM 838 C CA . ILE A 1 108 ? 9.121 -3.924 -6.531 1.00 96.81 108 ILE A CA 1
ATOM 839 C C . ILE A 1 108 ? 8.814 -3.640 -5.053 1.00 96.81 108 ILE A C 1
ATOM 841 O O . ILE A 1 108 ? 7.917 -2.857 -4.757 1.00 96.81 108 ILE A O 1
ATOM 845 N N . GLU A 1 109 ? 9.557 -4.249 -4.125 1.00 97.00 109 GLU A N 1
ATOM 846 C CA . GLU A 1 109 ? 9.412 -3.982 -2.688 1.00 97.00 109 GLU A CA 1
ATOM 847 C C . GLU A 1 109 ? 9.834 -2.542 -2.336 1.00 97.00 109 GLU A C 1
ATOM 849 O O . GLU A 1 109 ? 9.048 -1.841 -1.705 1.00 97.00 109 GLU A O 1
ATOM 854 N N . ALA A 1 110 ? 10.969 -2.057 -2.852 1.00 97.50 110 ALA A N 1
ATOM 855 C CA . ALA A 1 110 ? 11.440 -0.682 -2.657 1.00 97.50 110 ALA A CA 1
ATOM 856 C C . ALA A 1 110 ? 10.524 0.373 -3.306 1.00 97.50 110 ALA A C 1
ATOM 858 O O . ALA A 1 110 ? 10.252 1.408 -2.702 1.00 97.50 110 ALA A O 1
ATOM 859 N N . LEU A 1 111 ? 9.997 0.108 -4.512 1.00 97.38 111 LEU A N 1
ATOM 860 C CA . LEU A 1 111 ? 8.986 0.974 -5.135 1.00 97.38 111 LEU A CA 1
ATOM 861 C C . LEU A 1 111 ? 7.730 1.084 -4.263 1.00 97.38 111 LEU A C 1
ATOM 863 O O . LEU A 1 111 ? 7.169 2.169 -4.147 1.00 97.38 111 LEU A O 1
ATOM 867 N N . GLN A 1 112 ? 7.314 -0.018 -3.630 1.00 97.81 112 GLN A N 1
ATOM 868 C CA . GLN A 1 112 ? 6.167 -0.014 -2.727 1.00 97.81 112 GLN A CA 1
ATOM 869 C C . GLN A 1 112 ? 6.443 0.782 -1.452 1.00 97.81 112 GLN A C 1
ATOM 871 O O . GLN A 1 112 ? 5.621 1.619 -1.091 1.00 97.81 112 GLN A O 1
ATOM 876 N N . GLU A 1 113 ? 7.589 0.557 -0.806 1.00 97.00 113 GLU A N 1
ATOM 877 C CA . GLU A 1 113 ? 8.022 1.313 0.376 1.00 97.00 113 GLU A CA 1
ATOM 878 C C . GLU A 1 113 ? 8.061 2.820 0.092 1.00 97.00 113 GLU A C 1
ATOM 880 O O . GLU A 1 113 ? 7.505 3.599 0.862 1.00 97.00 113 GLU A O 1
ATOM 885 N N . ALA A 1 114 ? 8.616 3.231 -1.053 1.00 97.38 114 ALA A N 1
ATOM 886 C CA . ALA A 1 114 ? 8.652 4.633 -1.462 1.00 97.38 114 ALA A CA 1
ATOM 887 C C . ALA A 1 114 ? 7.250 5.226 -1.706 1.00 97.38 114 ALA A C 1
ATOM 889 O O . ALA A 1 114 ? 6.990 6.354 -1.292 1.00 97.38 114 ALA A O 1
ATOM 890 N N . THR A 1 115 ? 6.331 4.485 -2.340 1.00 97.38 115 THR A N 1
ATOM 891 C CA . THR A 1 115 ? 4.953 4.973 -2.547 1.00 97.38 115 THR A CA 1
ATOM 892 C C . THR A 1 115 ? 4.111 4.986 -1.273 1.00 97.38 115 THR A C 1
ATOM 894 O O . THR A 1 115 ? 3.313 5.898 -1.102 1.00 97.38 115 THR A O 1
ATOM 897 N N . GLU A 1 116 ? 4.278 4.022 -0.363 1.00 96.50 116 GLU A N 1
ATOM 898 C CA . GLU A 1 116 ? 3.557 4.016 0.918 1.00 96.50 116 GLU A CA 1
ATOM 899 C C . GLU A 1 116 ? 4.113 5.043 1.911 1.00 96.50 116 GLU A C 1
ATOM 901 O O . GLU A 1 116 ? 3.368 5.520 2.755 1.00 96.50 116 GLU A O 1
ATOM 906 N N . ALA A 1 117 ? 5.387 5.432 1.795 1.00 95.69 117 ALA A N 1
ATOM 907 C CA . ALA A 1 117 ? 5.961 6.536 2.567 1.00 95.69 117 ALA A CA 1
ATOM 908 C C . ALA A 1 117 ? 5.547 7.933 2.053 1.00 95.69 117 ALA A C 1
ATOM 910 O O . ALA A 1 117 ? 5.780 8.925 2.743 1.00 95.69 117 ALA A O 1
ATOM 911 N N . PHE A 1 118 ? 4.977 8.020 0.846 1.00 96.94 118 PHE A N 1
ATOM 912 C CA . PHE A 1 118 ? 4.531 9.272 0.222 1.00 96.94 118 PHE A CA 1
ATOM 913 C C . PHE A 1 118 ? 3.046 9.600 0.480 1.00 96.94 118 PHE A C 1
ATOM 915 O O . PHE A 1 118 ? 2.669 10.770 0.399 1.00 96.94 118 PHE A O 1
ATOM 922 N N . LEU A 1 119 ? 2.215 8.587 0.759 1.00 94.56 119 LEU A N 1
ATOM 923 C CA . LEU A 1 119 ? 0.754 8.688 0.918 1.00 94.56 119 LEU A CA 1
ATOM 924 C C . LEU A 1 119 ? 0.308 8.876 2.380 1.00 94.56 119 LEU A C 1
ATOM 926 O O . LEU A 1 119 ? -0.688 9.611 2.567 1.00 94.56 119 LEU A O 1
#

Solvent-accessible surface area (backbone atoms only — not comparable to full-atom values): 8780 Å² total; per-residue (Å²): 132,83,90,84,90,81,88,82,87,86,85,84,91,83,86,86,78,85,88,88,84,91,82,82,87,86,92,82,88,83,88,83,80,87,86,83,88,82,76,90,84,80,89,79,90,69,89,66,81,70,79,78,76,77,74,77,80,81,78,77,59,87,63,64,59,57,61,49,48,54,63,45,58,77,74,52,86,77,81,84,71,61,64,69,66,53,57,46,54,58,50,57,59,43,46,77,78,41,75,90,75,81,80,57,71,66,57,57,52,52,55,46,53,56,54,64,76,71,109

Foldseek 3Di:
DDDDDDDDDDDDDDDDDDDDDDDDDDDDDDDDDDDDDDDDDDDDPDPDPDDPPPPPDDDDDPPPVVVVVCVVCVVDVDQPDDLVVLVVVVVVVVCVVPPPDDDDPVNSVVVSSVVVVVD

Secondary structure (DSSP, 8-state):
------------------------------------------------------PPPPPPPTTTTHHHHHHHHTT-----S-HHHHHHHHHHHHHHHSTTPPPPHHHHHHHHHHHHTT-

Nearest PDB structures (foldseek):
  6k1k-assembly1_E  TM=9.644E-01  e=1.952E-05  Homo sapiens
  5ong-assembly1_E  TM=9.674E-01  e=2.572E-05  Xenopus laevis
  7cow-assembly1_K  TM=9.528E-01  e=2.756E-05  Homo sapiens
  6hts-assembly1_M  TM=9.547E-01  e=3.389E-05  Homo sapiens
  8xjv-assembly1_i  TM=9.400E-01  e=7.236E-05  Xenopus laevis

Sequence (119 aa):
MARTKPRPKVTGKAGRGGPDGKTVTGGKPAQKALASKARRQVAGKSTRKAPVAVKKKRKFKAGTVALREIKRYQRGFELLLRKLPFSRVVREFAQVHKADIRFQRSAIEALQEATEAFL

InterPro domains:
  IPR000164 Histone H3/CENP-A [PR00622] (16-30)
  IPR000164 Histone H3/CENP-A [PR00622] (52-73)
  IPR000164 Histone H3/CENP-A [PR00622] (76-93)
  IPR000164 Histone H3/CENP-A [PR00622] (98-116)
  IPR000164 Histone H3/CENP-A [PTHR11426] (22-119)
  IPR000164 Histone H3/CENP-A [SM00428] (52-119)
  IPR007125 Core Histone H2A/H2B/H3 domain [PF00125] (63-119)
  IPR009072 Histone-fold [G3DSA:1.10.20.10] (19-119)
  IPR009072 Histone-fold [SSF47113] (31-119)

Organism: NCBI:txid45151

Mean predicted aligned error: 19.06 Å

Radius of gyration: 37.91 Å; Cα contacts (8 Å, |Δi|>4): 17; chains: 1; bounding box: 76×59×92 Å

pLDDT: mean 73.21, std 25.46, range [29.86, 98.12]